Protein AF-A0A1V5U3S4-F1 (afdb_monomer_lite)

Foldseek 3Di:
DKKLDDPVQFDDWAACQNPHFLWKKKKFKIAPAPDKAKFFKKKFQKDAPDWFWDWKKKFKWFDPALWKTATAWIFPTDRTADHGITMTTIPDIDIDDNVGMMMIMMTDNGHRMTTTWHQAADPDQDPHRGRMAMFHDDPDDDHGDMTTRRHPVDRTHGIMDTHD

Sequence (164 aa):
MLETTNIGNVNAGVAFNQGGGVSQAVGALAYSGSNSITVSQMSAYVIQDGAVTGSFQMAILQPTSTTSATVIALTSTASAIAPGLFTLPLVSPVTLLDTQIYYLAVYNQVSGSSIAGFAAGFTVAQDAPPINFRVQNIAGFVLGQTVSISDVSLQLSPWVCAHE

Radius of gyration: 14.14 Å; chains: 1; bounding box: 35×35×35 Å

Structure (mmCIF, N/CA/C/O backbone):
data_AF-A0A1V5U3S4-F1
#
_entry.id   AF-A0A1V5U3S4-F1
#
loop_
_atom_site.group_PDB
_atom_site.id
_atom_site.type_symbol
_atom_site.label_atom_id
_atom_site.label_alt_id
_atom_site.label_comp_id
_atom_site.label_asym_id
_atom_site.label_entity_id
_atom_site.label_seq_id
_atom_site.pdbx_PDB_ins_code
_atom_site.Cartn_x
_atom_site.Cartn_y
_atom_site.Cartn_z
_atom_site.occupancy
_atom_site.B_iso_or_equiv
_atom_site.auth_seq_id
_atom_site.auth_comp_id
_atom_site.auth_asym_id
_atom_site.auth_atom_id
_atom_site.pdbx_PDB_model_num
ATOM 1 N N . MET A 1 1 ? -13.220 -5.917 -1.356 1.00 83.00 1 MET A N 1
ATOM 2 C CA . MET A 1 1 ? -12.027 -5.085 -1.627 1.00 83.00 1 MET A CA 1
ATOM 3 C C . MET A 1 1 ? -12.083 -3.839 -0.764 1.00 83.00 1 MET A C 1
ATOM 5 O O . MET A 1 1 ? -13.178 -3.402 -0.428 1.00 83.00 1 MET A O 1
ATOM 9 N N . LEU A 1 2 ? -10.927 -3.282 -0.431 1.00 89.81 2 LEU A N 1
ATOM 10 C CA . LEU A 1 2 ? -10.769 -2.036 0.303 1.00 89.81 2 LEU A CA 1
ATOM 11 C C . LEU A 1 2 ? -9.805 -1.142 -0.475 1.00 89.81 2 LEU A C 1
ATOM 13 O O . LEU A 1 2 ? -8.714 -1.595 -0.802 1.00 89.81 2 LEU A O 1
ATOM 17 N N . GLU A 1 3 ? -10.189 0.091 -0.788 1.00 90.88 3 GLU A N 1
ATOM 18 C CA . GLU A 1 3 ? -9.354 1.043 -1.531 1.00 90.88 3 GLU A CA 1
ATOM 19 C C . GLU A 1 3 ? -9.248 2.380 -0.793 1.00 90.88 3 GLU A C 1
ATOM 21 O O . GLU A 1 3 ? -10.163 2.778 -0.073 1.00 90.88 3 GLU A O 1
ATOM 26 N N . THR A 1 4 ? -8.118 3.064 -0.952 1.00 86.50 4 THR A N 1
ATOM 27 C CA . THR A 1 4 ? -7.864 4.387 -0.351 1.00 86.50 4 THR A CA 1
ATOM 28 C C . THR A 1 4 ? -8.572 5.525 -1.082 1.00 86.50 4 THR A C 1
ATOM 30 O O . THR A 1 4 ? -8.900 6.548 -0.490 1.00 86.50 4 THR A O 1
ATOM 33 N N . THR A 1 5 ? -8.785 5.373 -2.387 1.00 85.12 5 THR A N 1
ATOM 34 C CA . THR A 1 5 ? -9.544 6.290 -3.239 1.00 85.12 5 THR A CA 1
ATOM 35 C C . THR A 1 5 ? -10.037 5.533 -4.467 1.00 85.12 5 THR A C 1
ATOM 37 O O . THR A 1 5 ? -9.520 4.463 -4.781 1.00 85.12 5 THR A O 1
ATOM 40 N N . ASN A 1 6 ? -11.022 6.075 -5.179 1.00 84.81 6 ASN A N 1
ATOM 41 C CA . ASN A 1 6 ? -11.512 5.462 -6.408 1.00 84.81 6 ASN A CA 1
ATOM 42 C C . ASN A 1 6 ? -10.514 5.699 -7.551 1.00 84.81 6 ASN A C 1
ATOM 44 O O . ASN A 1 6 ? -10.052 6.826 -7.753 1.00 84.81 6 ASN A O 1
ATOM 48 N N . ILE A 1 7 ? -10.227 4.660 -8.338 1.00 83.19 7 ILE A N 1
ATOM 49 C CA . ILE A 1 7 ? -9.297 4.748 -9.473 1.00 83.19 7 ILE A CA 1
ATOM 50 C C . ILE A 1 7 ? -9.725 5.797 -10.514 1.00 83.19 7 ILE A C 1
ATOM 52 O O . ILE A 1 7 ? -8.878 6.464 -11.100 1.00 83.19 7 ILE A O 1
ATOM 56 N N . GLY A 1 8 ? -11.031 6.006 -10.704 1.00 83.00 8 GLY A N 1
ATOM 57 C CA . GLY A 1 8 ? -11.575 7.008 -11.624 1.00 83.00 8 GLY A CA 1
ATOM 58 C C . GLY A 1 8 ? -11.374 8.456 -11.168 1.00 83.00 8 GLY A C 1
ATOM 59 O O . GLY A 1 8 ? -11.514 9.367 -11.980 1.00 83.00 8 GLY A O 1
ATOM 60 N N . ASN A 1 9 ? -11.020 8.676 -9.898 1.00 85.12 9 ASN A N 1
ATOM 61 C CA . ASN A 1 9 ? -10.763 10.005 -9.338 1.00 85.12 9 ASN A CA 1
ATOM 62 C C . ASN A 1 9 ? -9.273 10.368 -9.325 1.00 85.12 9 ASN A C 1
ATOM 64 O O . ASN A 1 9 ? -8.927 11.476 -8.920 1.00 85.12 9 ASN A O 1
ATOM 68 N N . VAL A 1 10 ? -8.387 9.456 -9.732 1.00 86.56 10 VAL A N 1
ATOM 69 C CA . VAL A 1 10 ? -6.941 9.701 -9.771 1.00 86.56 10 VAL A CA 1
ATOM 70 C C . VAL A 1 10 ? -6.644 10.925 -10.639 1.00 86.56 10 VAL A C 1
ATOM 72 O O . VAL A 1 10 ? -7.014 10.979 -11.810 1.00 86.56 10 VAL A O 1
ATOM 75 N N . ASN A 1 11 ? -5.964 11.914 -10.059 1.00 87.94 11 ASN A N 1
ATOM 76 C CA . ASN A 1 11 ? -5.658 13.188 -10.717 1.00 87.94 11 ASN A CA 1
ATOM 77 C C . ASN A 1 11 ? -4.215 13.669 -10.495 1.00 87.94 11 ASN A C 1
ATOM 79 O O . ASN A 1 11 ? -3.838 14.721 -11.009 1.00 87.94 11 ASN A O 1
ATOM 83 N N . ALA A 1 12 ? -3.413 12.919 -9.736 1.00 86.94 12 ALA A N 1
ATOM 84 C CA . ALA A 1 12 ? -2.036 13.261 -9.407 1.00 86.94 12 ALA A CA 1
ATOM 85 C C . ALA A 1 12 ? -1.173 12.001 -9.221 1.00 86.94 12 ALA A C 1
ATOM 87 O O . ALA A 1 12 ? -1.685 10.888 -9.120 1.00 86.94 12 ALA A O 1
ATOM 88 N N . GLY A 1 13 ? 0.147 12.185 -9.152 1.00 87.31 13 GLY A N 1
ATOM 89 C CA . GLY A 1 13 ? 1.110 11.139 -8.806 1.00 87.31 13 GLY A CA 1
ATOM 90 C C . GLY A 1 13 ? 1.920 11.523 -7.568 1.00 87.31 13 GLY A C 1
ATOM 91 O O . GLY A 1 13 ? 2.366 12.661 -7.436 1.00 87.31 13 GLY A O 1
ATOM 92 N N . VAL A 1 14 ? 2.127 10.570 -6.663 1.00 88.00 14 VAL A N 1
ATOM 93 C CA . VAL A 1 14 ? 3.022 10.686 -5.509 1.00 88.00 14 VAL A CA 1
ATOM 94 C C . VAL A 1 14 ? 4.401 10.189 -5.924 1.00 88.00 14 VAL A C 1
ATOM 96 O O . VAL A 1 14 ? 4.620 8.983 -6.041 1.00 88.00 14 VAL A O 1
ATOM 99 N N . ALA A 1 15 ? 5.329 11.108 -6.189 1.00 87.56 15 ALA A N 1
ATOM 100 C CA . ALA A 1 15 ? 6.684 10.760 -6.612 1.00 87.56 15 ALA A CA 1
ATOM 101 C C . ALA A 1 15 ? 7.435 9.948 -5.541 1.00 87.56 15 ALA A C 1
ATOM 103 O O . ALA A 1 15 ? 7.281 10.202 -4.343 1.00 87.56 15 ALA A O 1
ATOM 104 N N . PHE A 1 16 ? 8.314 9.029 -5.962 1.00 83.56 16 PHE A N 1
ATOM 105 C CA . PHE A 1 16 ? 9.133 8.218 -5.045 1.00 83.56 16 PHE A CA 1
ATOM 106 C C . PHE A 1 16 ? 9.939 9.059 -4.037 1.00 83.56 16 PHE A C 1
ATOM 108 O O . PHE A 1 16 ? 10.200 8.600 -2.932 1.00 83.56 16 PHE A O 1
ATOM 115 N N . ASN A 1 17 ? 10.282 10.306 -4.386 1.00 82.12 17 ASN A N 1
ATOM 116 C CA . ASN A 1 17 ? 11.033 11.251 -3.558 1.00 82.12 17 ASN A CA 1
ATOM 117 C C . ASN A 1 17 ? 10.230 12.496 -3.129 1.00 82.12 17 ASN A C 1
ATOM 119 O O . ASN A 1 17 ? 10.821 13.526 -2.794 1.00 82.12 17 ASN A O 1
ATOM 123 N N . GLN A 1 18 ? 8.895 12.436 -3.165 1.00 78.44 18 GLN A N 1
ATOM 124 C CA . GLN A 1 18 ? 8.005 13.526 -2.758 1.00 78.44 18 GLN A CA 1
ATOM 125 C C . GLN A 1 18 ? 8.395 14.118 -1.385 1.00 78.44 18 GLN A C 1
ATOM 127 O O . GLN A 1 18 ? 8.178 13.522 -0.330 1.00 78.44 18 GLN A O 1
ATOM 132 N N . GLY A 1 19 ? 8.945 15.336 -1.395 1.00 69.88 19 GLY A N 1
ATOM 133 C CA . GLY A 1 19 ? 9.424 16.035 -0.198 1.00 69.88 19 GLY A CA 1
ATOM 134 C C . GLY A 1 19 ? 10.834 15.653 0.273 1.00 69.88 19 GLY A C 1
ATOM 135 O O . GLY A 1 19 ? 11.146 15.820 1.448 1.00 69.88 19 GLY A O 1
ATOM 136 N N . GLY A 1 20 ? 11.684 15.178 -0.643 1.00 67.69 20 GLY A N 1
ATOM 137 C CA . GLY A 1 20 ? 13.148 15.227 -0.541 1.00 67.69 20 GLY A CA 1
ATOM 138 C C . GLY A 1 20 ? 13.846 13.956 -0.047 1.00 67.69 20 GLY A C 1
ATOM 139 O O . GLY A 1 20 ? 15.063 13.861 -0.182 1.00 67.69 20 GLY A O 1
ATOM 140 N N . GLY A 1 21 ? 13.115 12.975 0.489 1.00 70.38 21 GLY A N 1
ATOM 141 C CA . GLY A 1 21 ? 13.673 11.701 0.960 1.00 70.38 21 GLY A CA 1
ATOM 142 C C . GLY A 1 21 ? 13.487 10.565 -0.049 1.00 70.38 21 GLY A C 1
ATOM 143 O O . GLY A 1 21 ? 12.428 10.455 -0.649 1.00 70.38 21 GLY A O 1
ATOM 144 N N . VAL A 1 22 ? 14.491 9.698 -0.215 1.00 68.31 22 VAL A N 1
ATOM 145 C CA . VAL A 1 22 ? 14.440 8.534 -1.135 1.00 68.31 22 VAL A CA 1
ATOM 146 C C . VAL A 1 22 ? 13.908 7.250 -0.488 1.00 68.31 22 VAL A C 1
ATOM 148 O O . VAL A 1 22 ? 13.614 6.284 -1.183 1.00 68.31 22 VAL A O 1
ATOM 151 N N . SER A 1 23 ? 13.781 7.239 0.839 1.00 75.44 23 SER A N 1
ATOM 152 C CA . SER A 1 23 ? 13.301 6.102 1.627 1.00 75.44 23 SER A CA 1
ATOM 153 C C . SER A 1 23 ? 12.044 6.516 2.365 1.00 75.44 23 SER A C 1
ATOM 155 O O . SER A 1 23 ? 12.102 6.945 3.520 1.00 75.44 23 SER A O 1
ATOM 157 N N . GLN A 1 24 ? 10.914 6.457 1.676 1.00 84.00 24 GLN A N 1
ATOM 158 C CA . GLN A 1 24 ? 9.649 6.877 2.247 1.00 84.00 24 GLN A CA 1
ATOM 159 C C . GLN A 1 24 ? 8.539 5.890 1.940 1.00 84.00 24 GLN A C 1
ATOM 161 O O . GLN A 1 24 ? 8.512 5.254 0.884 1.00 84.00 24 GLN A O 1
ATOM 166 N N . ALA A 1 25 ? 7.617 5.789 2.887 1.00 90.50 25 ALA A N 1
ATOM 167 C CA . ALA A 1 25 ? 6.309 5.243 2.617 1.00 90.50 25 ALA A CA 1
ATOM 168 C C . ALA A 1 25 ? 5.255 6.330 2.734 1.00 90.50 25 ALA A C 1
ATOM 170 O O . ALA A 1 25 ? 5.361 7.267 3.527 1.00 90.50 25 ALA A O 1
ATOM 171 N N . VAL A 1 26 ? 4.229 6.169 1.919 1.00 91.94 26 VAL A N 1
ATOM 172 C CA . VAL A 1 26 ? 3.047 7.015 1.898 1.00 91.94 26 VAL A CA 1
ATOM 173 C C . VAL A 1 26 ? 1.841 6.122 2.084 1.00 91.94 26 VAL A C 1
ATOM 175 O O . VAL A 1 26 ? 1.813 4.996 1.585 1.00 91.94 26 VAL A O 1
ATOM 178 N N . GLY A 1 27 ? 0.851 6.600 2.819 1.00 91.75 27 GLY A N 1
ATOM 179 C CA . GLY A 1 27 ? -0.355 5.831 3.062 1.00 91.75 27 GLY A CA 1
ATOM 180 C C . GLY A 1 27 ? -1.566 6.720 3.208 1.00 91.75 27 GLY A C 1
ATOM 181 O O . GLY A 1 27 ? -1.460 7.911 3.506 1.00 91.75 27 GLY A O 1
ATOM 182 N N . ALA A 1 28 ? -2.715 6.107 2.975 1.00 91.44 28 ALA A N 1
ATOM 183 C CA . ALA A 1 28 ? -4.005 6.747 3.110 1.00 91.44 28 ALA A CA 1
ATOM 184 C C . ALA A 1 28 ? -4.964 5.849 3.882 1.00 91.44 28 ALA A C 1
ATOM 186 O O . ALA A 1 28 ? -4.851 4.618 3.877 1.00 91.44 28 ALA A O 1
ATOM 187 N N . LEU A 1 29 ? -5.866 6.503 4.602 1.00 89.12 29 LEU A N 1
ATOM 188 C CA . LEU A 1 29 ? -6.902 5.866 5.389 1.00 89.12 29 LEU A CA 1
ATOM 189 C C . LEU A 1 29 ? -7.842 5.108 4.452 1.00 89.12 29 LEU A C 1
ATOM 191 O O . LEU A 1 29 ? -8.256 5.623 3.415 1.00 89.12 29 LEU A O 1
ATOM 195 N N . ALA A 1 30 ? -8.183 3.886 4.832 1.00 87.38 30 ALA A N 1
ATOM 196 C CA . ALA A 1 30 ? -9.149 3.057 4.144 1.00 87.38 30 ALA A CA 1
ATOM 197 C C . ALA A 1 30 ? -10.089 2.419 5.171 1.00 87.38 30 ALA A C 1
ATOM 199 O O . ALA A 1 30 ? -9.668 1.914 6.214 1.00 87.38 30 ALA A O 1
ATOM 200 N N . TYR A 1 31 ? -11.381 2.445 4.867 1.00 82.38 31 TYR A N 1
ATOM 201 C CA . TYR A 1 31 ? -12.419 1.897 5.729 1.00 82.38 31 TYR A CA 1
ATOM 202 C C . TYR A 1 31 ? -13.381 1.030 4.917 1.00 82.38 31 TYR A C 1
ATOM 204 O O . TYR A 1 31 ? -13.909 1.478 3.900 1.00 82.38 31 TYR A O 1
ATOM 212 N N . SER A 1 32 ? -13.586 -0.220 5.343 1.00 73.12 32 SER A N 1
ATOM 213 C CA . SER A 1 32 ? -14.433 -1.185 4.626 1.00 73.12 32 SER A CA 1
ATOM 214 C C . SER A 1 32 ? -15.926 -1.004 4.903 1.00 73.12 32 SER A C 1
ATOM 216 O O . SER A 1 32 ? -16.748 -1.641 4.243 1.00 73.12 32 SER A O 1
ATOM 218 N N . GLY A 1 33 ? -16.306 -0.127 5.837 1.00 74.38 33 GLY A N 1
ATOM 219 C CA . GLY A 1 33 ? -17.709 0.058 6.182 1.00 74.38 33 GLY A CA 1
ATOM 220 C C . GLY A 1 33 ? -18.256 -1.151 6.928 1.00 74.38 33 GLY A C 1
ATOM 221 O O . GLY A 1 33 ? -17.684 -1.586 7.912 1.00 74.38 33 GLY A O 1
ATOM 222 N N . SER A 1 34 ? -19.389 -1.676 6.467 1.00 73.44 34 SER A N 1
ATOM 223 C CA . SER A 1 34 ? -20.237 -2.599 7.234 1.00 73.44 34 SER A CA 1
ATOM 224 C C . SER A 1 34 ? -19.927 -4.090 7.065 1.00 73.44 34 SER A C 1
ATOM 226 O O . SER A 1 34 ? -20.704 -4.902 7.552 1.00 73.44 34 SER A O 1
ATOM 228 N N . ASN A 1 35 ? -18.859 -4.463 6.353 1.00 84.44 35 ASN A N 1
ATOM 229 C CA . ASN A 1 35 ? -18.509 -5.868 6.133 1.00 84.44 35 ASN A CA 1
ATOM 230 C C . ASN A 1 35 ? -17.035 -6.131 6.444 1.00 84.44 35 ASN A C 1
ATOM 232 O O . ASN A 1 35 ? -16.146 -5.412 5.975 1.00 84.44 35 ASN A O 1
ATOM 236 N N . SER A 1 36 ? -16.793 -7.205 7.197 1.00 90.38 36 SER A N 1
ATOM 237 C CA . SER A 1 36 ? -15.451 -7.759 7.358 1.00 90.38 36 SER A CA 1
ATOM 238 C C . SER A 1 36 ? -15.022 -8.441 6.059 1.00 90.38 36 SER A C 1
ATOM 240 O O . SER A 1 36 ? -15.828 -9.114 5.415 1.00 90.38 36 SER A O 1
ATOM 242 N N . ILE A 1 37 ? -13.761 -8.271 5.667 1.00 92.44 37 ILE A N 1
ATOM 243 C CA . ILE A 1 37 ? -13.211 -8.835 4.429 1.00 92.44 37 ILE A CA 1
ATOM 244 C C . ILE A 1 37 ? -11.900 -9.561 4.715 1.00 92.44 37 ILE A C 1
ATOM 246 O O . ILE A 1 37 ? -11.066 -9.068 5.472 1.00 92.44 37 ILE A O 1
ATOM 250 N N . THR A 1 38 ? -11.689 -10.716 4.093 1.00 94.62 38 THR A N 1
ATOM 251 C CA . THR A 1 38 ? -10.367 -11.346 4.058 1.00 94.62 38 THR A CA 1
ATOM 252 C C . THR A 1 38 ? -9.645 -10.858 2.813 1.00 94.62 38 THR A C 1
ATOM 254 O O . THR A 1 38 ? -10.218 -10.830 1.732 1.00 94.62 38 THR A O 1
ATOM 257 N N . VAL A 1 39 ? -8.400 -10.425 2.968 1.00 95.31 39 VAL A N 1
ATOM 258 C CA . VAL A 1 39 ? -7.564 -9.962 1.861 1.00 95.31 39 VAL A CA 1
ATOM 259 C C . VAL A 1 39 ? -6.295 -10.797 1.811 1.00 95.31 39 VAL A C 1
ATOM 261 O O . VAL A 1 39 ? -5.710 -11.113 2.850 1.00 95.31 39 VAL A O 1
ATOM 264 N N . SER A 1 40 ? -5.869 -11.149 0.604 1.00 97.25 40 SER A N 1
ATOM 265 C CA . SER A 1 40 ? -4.646 -11.916 0.326 1.00 97.25 40 SER A CA 1
ATOM 266 C C . SER A 1 40 ? -3.706 -11.186 -0.622 1.00 97.25 40 SER A C 1
ATOM 268 O O . SER A 1 40 ? -2.567 -11.614 -0.799 1.00 97.25 40 SER A O 1
ATOM 270 N N . GLN A 1 41 ? -4.150 -10.081 -1.213 1.00 97.44 41 GLN A N 1
ATOM 271 C CA . GLN A 1 41 ? -3.407 -9.326 -2.207 1.00 97.44 41 GLN A CA 1
ATOM 272 C C . GLN A 1 41 ? -3.512 -7.829 -1.943 1.00 97.44 41 GLN A C 1
ATOM 274 O O . GLN A 1 41 ? -4.496 -7.324 -1.393 1.00 97.44 41 GLN A O 1
ATOM 279 N N . MET A 1 42 ? -2.476 -7.109 -2.361 1.00 97.75 42 MET A N 1
ATOM 280 C CA . MET A 1 42 ? -2.498 -5.657 -2.446 1.00 97.75 42 MET A CA 1
ATOM 281 C C . MET A 1 42 ? -2.105 -5.209 -3.844 1.00 97.75 42 MET A C 1
ATOM 283 O O . MET A 1 42 ? -1.276 -5.835 -4.497 1.00 97.75 42 MET A O 1
ATOM 287 N N . SER A 1 43 ? -2.696 -4.113 -4.299 1.00 96.88 43 SER A N 1
ATOM 288 C CA . SER A 1 43 ? -2.340 -3.446 -5.544 1.00 96.88 43 SER A CA 1
ATOM 289 C C . SER A 1 43 ? -2.089 -1.972 -5.332 1.00 96.88 43 SER A C 1
ATOM 291 O O . SER A 1 43 ? -2.764 -1.328 -4.531 1.00 96.88 43 SER A O 1
ATOM 293 N N . ALA A 1 44 ? -1.165 -1.438 -6.115 1.00 95.19 44 ALA A N 1
ATOM 294 C CA . ALA A 1 44 ? -0.971 -0.012 -6.286 1.00 95.19 44 ALA A CA 1
ATOM 295 C C . ALA A 1 44 ? -1.030 0.322 -7.774 1.00 95.19 44 ALA A C 1
ATOM 297 O O . ALA A 1 44 ? -0.659 -0.494 -8.621 1.00 95.19 44 ALA A O 1
ATOM 298 N N . TYR A 1 45 ? -1.473 1.534 -8.091 1.00 94.31 45 TYR A N 1
ATOM 299 C CA . TYR A 1 45 ? -1.370 2.045 -9.448 1.00 94.31 45 TYR A CA 1
ATOM 300 C C . TYR A 1 45 ? -0.007 2.710 -9.567 1.00 94.31 45 TYR A C 1
ATOM 302 O O . TYR A 1 45 ? 0.221 3.812 -9.068 1.00 94.31 45 TYR A O 1
ATOM 310 N N . VAL A 1 46 ? 0.902 2.028 -10.249 1.00 93.12 46 VAL A N 1
ATOM 311 C CA . VAL A 1 46 ? 2.246 2.515 -10.522 1.00 93.12 46 VAL A CA 1
ATOM 312 C C . VAL A 1 46 ? 2.242 3.317 -11.821 1.00 93.12 46 VAL A C 1
ATOM 314 O O . VAL A 1 46 ? 1.885 2.818 -12.887 1.00 93.12 46 VAL A O 1
ATOM 317 N N . ILE A 1 47 ? 2.686 4.564 -11.742 1.00 90.44 47 ILE A N 1
ATOM 318 C CA . ILE A 1 47 ? 3.086 5.367 -12.894 1.00 90.44 47 ILE A CA 1
ATOM 319 C C . ILE A 1 47 ? 4.610 5.273 -12.947 1.00 90.44 47 ILE A C 1
ATOM 321 O O . ILE A 1 47 ? 5.298 5.763 -12.054 1.00 90.44 47 ILE A O 1
ATOM 325 N N . GLN A 1 48 ? 5.149 4.585 -13.947 1.00 80.62 48 GLN A N 1
ATOM 326 C CA . GLN A 1 48 ? 6.587 4.371 -14.081 1.00 80.62 48 GLN A CA 1
ATOM 327 C C . GLN A 1 48 ? 7.079 5.002 -15.378 1.00 80.62 48 GLN A C 1
ATOM 329 O O . GLN A 1 48 ? 6.619 4.633 -16.456 1.00 80.62 48 GLN A O 1
ATOM 334 N N . ASP A 1 49 ? 8.058 5.896 -15.256 1.00 68.25 49 ASP A N 1
ATOM 335 C CA . ASP A 1 49 ? 8.639 6.641 -16.376 1.00 68.25 49 ASP A CA 1
ATOM 336 C C . ASP A 1 49 ? 9.964 6.017 -16.866 1.00 68.25 49 ASP A C 1
ATOM 338 O O . ASP A 1 49 ? 10.588 6.518 -17.801 1.00 68.25 49 ASP A O 1
ATOM 342 N N . GLY A 1 50 ? 10.417 4.905 -16.261 1.00 69.00 50 GLY A N 1
ATOM 343 C CA . GLY A 1 50 ? 11.635 4.197 -16.670 1.00 69.00 50 GLY A CA 1
ATOM 344 C C . GLY A 1 50 ? 11.890 2.860 -15.961 1.00 69.00 50 GLY A C 1
ATOM 345 O O . GLY A 1 50 ? 11.362 2.587 -14.886 1.00 69.00 50 GLY A O 1
ATOM 346 N N . ALA A 1 51 ? 12.735 2.014 -16.558 1.00 66.50 51 ALA A N 1
ATOM 347 C CA . ALA A 1 51 ? 13.061 0.666 -16.075 1.00 66.50 51 ALA A CA 1
ATOM 348 C C . ALA A 1 51 ? 14.129 0.673 -14.964 1.00 66.50 51 ALA A C 1
ATOM 350 O O . ALA A 1 51 ? 15.223 0.132 -15.133 1.00 66.50 51 ALA A O 1
ATOM 351 N N . VAL A 1 52 ? 13.831 1.321 -13.838 1.00 76.69 52 VAL A N 1
ATOM 352 C CA . VAL A 1 52 ? 14.735 1.364 -12.683 1.00 76.69 52 VAL A CA 1
ATOM 353 C C . VAL A 1 52 ? 14.315 0.349 -11.624 1.00 76.69 52 VAL A C 1
ATOM 355 O O . VAL A 1 52 ? 13.139 0.022 -11.483 1.00 76.69 52 VAL A O 1
ATOM 358 N N . THR A 1 53 ? 15.294 -0.164 -10.883 1.00 82.12 53 THR A N 1
ATOM 359 C CA . THR A 1 53 ? 15.097 -1.097 -9.771 1.00 82.12 53 THR A CA 1
ATOM 360 C C . THR A 1 53 ? 15.140 -0.368 -8.438 1.00 82.12 53 THR A C 1
ATOM 362 O O . THR A 1 53 ? 15.924 0.562 -8.250 1.00 82.12 53 THR A O 1
ATOM 365 N N . GLY A 1 54 ? 14.357 -0.843 -7.484 1.00 87.19 54 GLY A N 1
ATOM 366 C CA . GLY A 1 54 ? 14.308 -0.322 -6.126 1.00 87.19 54 GLY A CA 1
ATOM 367 C C . GLY A 1 54 ? 13.368 -1.171 -5.287 1.00 87.19 54 GLY A C 1
ATOM 368 O O . GLY A 1 54 ? 12.589 -1.958 -5.822 1.00 87.19 54 GLY A O 1
ATOM 369 N N . SER A 1 55 ? 13.456 -1.035 -3.970 1.00 91.94 55 SER A N 1
ATOM 370 C CA . SER A 1 55 ? 12.572 -1.770 -3.073 1.00 91.94 55 SER A CA 1
ATOM 371 C C . SER A 1 55 ? 11.155 -1.211 -3.159 1.00 91.94 55 SER A C 1
ATOM 373 O O . SER A 1 55 ? 10.936 -0.018 -2.940 1.00 91.94 55 SER A O 1
ATOM 375 N N . PHE A 1 56 ? 10.197 -2.083 -3.445 1.00 93.69 56 PHE A N 1
ATOM 376 C CA . PHE A 1 56 ? 8.777 -1.776 -3.448 1.00 93.69 56 PHE A CA 1
ATOM 377 C C . PHE A 1 56 ? 8.038 -2.742 -2.529 1.00 93.69 56 PHE A C 1
ATOM 379 O O . PHE A 1 56 ? 8.240 -3.955 -2.596 1.00 93.69 56 PHE A O 1
ATOM 386 N N . GLN A 1 57 ? 7.178 -2.213 -1.668 1.00 96.31 57 GLN A N 1
ATOM 387 C CA . GLN A 1 57 ? 6.411 -3.016 -0.726 1.00 96.31 57 GLN A CA 1
ATOM 388 C C . GLN A 1 57 ? 5.096 -2.324 -0.387 1.00 96.31 57 GLN A C 1
ATOM 390 O O . GLN A 1 57 ? 5.039 -1.100 -0.294 1.00 96.31 57 GLN A O 1
ATOM 395 N N . MET A 1 58 ? 4.047 -3.104 -0.157 1.00 97.88 58 MET A N 1
ATOM 396 C CA . MET A 1 58 ? 2.765 -2.599 0.324 1.00 97.88 58 MET A CA 1
ATOM 397 C C . MET A 1 58 ? 2.466 -3.170 1.704 1.00 97.88 58 MET A C 1
ATOM 399 O O . MET A 1 58 ? 2.893 -4.280 2.033 1.00 97.88 58 MET A O 1
ATOM 403 N N . ALA A 1 59 ? 1.750 -2.402 2.516 1.00 97.94 59 ALA A N 1
ATOM 404 C CA . ALA A 1 59 ? 1.382 -2.805 3.861 1.00 97.94 59 ALA A CA 1
ATOM 405 C C . ALA A 1 59 ? -0.007 -2.311 4.251 1.00 97.94 59 ALA A C 1
ATOM 407 O O . ALA A 1 59 ? -0.469 -1.257 3.806 1.00 97.94 59 ALA A O 1
ATOM 408 N N . ILE A 1 60 ? -0.632 -3.076 5.140 1.00 97.31 60 ILE A N 1
ATOM 409 C CA . ILE A 1 60 ? -1.852 -2.714 5.847 1.00 97.31 60 ILE A CA 1
ATOM 410 C C . ILE A 1 60 ? -1.452 -2.371 7.275 1.00 97.31 60 ILE A C 1
ATOM 412 O O . ILE A 1 60 ? -0.799 -3.170 7.956 1.00 97.31 60 ILE A O 1
ATOM 416 N N . LEU A 1 61 ? -1.823 -1.177 7.722 1.00 96.75 61 LEU A N 1
ATOM 417 C CA . LEU A 1 61 ? -1.557 -0.711 9.073 1.00 96.75 61 LEU A CA 1
ATOM 418 C C . LEU A 1 61 ? -2.872 -0.469 9.806 1.00 96.75 61 LEU A C 1
ATOM 420 O O . LEU A 1 61 ? -3.863 -0.053 9.212 1.00 96.75 61 LEU A O 1
ATOM 424 N N . GLN A 1 62 ? -2.864 -0.688 11.113 1.00 94.81 62 GLN A N 1
ATOM 425 C CA . GLN A 1 62 ? -3.967 -0.357 12.000 1.00 94.81 62 GLN A CA 1
ATOM 426 C C . GLN A 1 62 ? -3.566 0.847 12.867 1.00 94.81 62 GLN A C 1
ATOM 428 O O . GLN A 1 62 ? -2.544 0.767 13.555 1.00 94.81 62 GLN A O 1
ATOM 433 N N . PRO A 1 63 ? -4.322 1.960 12.858 1.00 92.75 63 PRO A N 1
ATOM 434 C CA . PRO A 1 63 ? -4.075 3.084 13.753 1.00 92.75 63 PRO A CA 1
ATOM 435 C C . PRO A 1 63 ? -4.158 2.636 15.219 1.00 92.75 63 PRO A C 1
ATOM 437 O O . PRO A 1 63 ? -5.108 1.962 15.616 1.00 92.75 63 PRO A O 1
ATOM 440 N N . THR A 1 64 ? -3.178 3.031 16.028 1.00 93.06 64 THR A N 1
ATOM 441 C CA . THR A 1 64 ? -3.166 2.814 17.488 1.00 93.06 64 THR A CA 1
ATOM 442 C C . THR A 1 64 ? -3.332 4.119 18.262 1.00 93.06 64 THR A C 1
ATOM 444 O O . THR A 1 64 ? -3.771 4.110 19.410 1.00 93.06 64 THR A O 1
ATOM 447 N N . SER A 1 65 ? -3.029 5.249 17.624 1.00 90.56 65 SER A N 1
ATOM 448 C CA . SER A 1 65 ? -3.321 6.602 18.093 1.00 90.56 65 SER A CA 1
ATOM 449 C C . SER A 1 65 ? -3.574 7.521 16.891 1.00 90.56 65 SER A C 1
ATOM 451 O O . SER A 1 65 ? -3.584 7.079 15.743 1.00 90.56 65 SER A O 1
ATOM 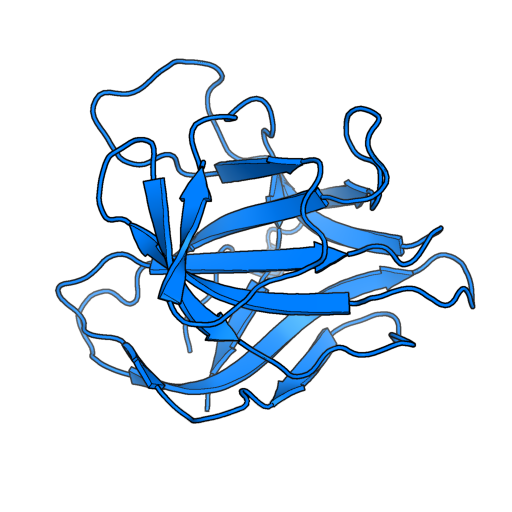453 N N . THR A 1 66 ? -3.739 8.822 17.132 1.00 87.56 66 THR A N 1
ATOM 454 C CA . THR A 1 66 ? -3.804 9.835 16.066 1.00 87.56 66 THR A CA 1
ATOM 455 C C . THR A 1 66 ? -2.457 10.077 15.372 1.00 87.56 66 THR A C 1
ATOM 457 O O . THR A 1 66 ? -2.406 10.739 14.342 1.00 87.56 66 THR A O 1
ATOM 460 N N . THR A 1 67 ? -1.357 9.549 15.914 1.00 90.81 67 THR A N 1
ATOM 461 C CA . THR A 1 67 ? 0.015 9.795 15.436 1.00 90.81 67 THR A CA 1
ATOM 462 C C . THR A 1 67 ? 0.799 8.522 15.141 1.00 90.81 67 THR A C 1
ATOM 464 O O . THR A 1 67 ? 1.889 8.610 14.578 1.00 90.81 67 THR A O 1
ATOM 467 N N . SER A 1 68 ? 0.244 7.349 15.452 1.00 92.94 68 SER A N 1
ATOM 468 C CA . SER A 1 68 ? 0.908 6.056 15.282 1.00 92.94 68 SER A CA 1
ATOM 469 C C . SER A 1 68 ? -0.028 4.995 14.707 1.00 92.94 68 SER A C 1
ATOM 471 O O . SER A 1 68 ? -1.214 4.938 15.039 1.00 92.94 68 SER A O 1
ATOM 473 N N . ALA A 1 69 ? 0.533 4.101 13.895 1.00 95.06 69 ALA A N 1
ATOM 474 C CA . ALA A 1 69 ? -0.137 2.904 13.395 1.00 95.06 69 ALA A CA 1
ATOM 475 C C . ALA A 1 69 ? 0.803 1.692 13.441 1.00 95.06 69 ALA A C 1
ATOM 477 O O . ALA A 1 69 ? 2.016 1.839 13.323 1.00 95.06 69 ALA A O 1
ATOM 478 N N . THR A 1 70 ? 0.255 0.491 13.594 1.00 97.12 70 THR A N 1
ATOM 479 C CA . THR A 1 70 ? 1.019 -0.763 13.618 1.00 97.12 70 THR A CA 1
ATOM 480 C C . THR A 1 70 ? 0.810 -1.535 12.322 1.00 97.12 70 THR A C 1
ATOM 482 O O . THR A 1 70 ? -0.319 -1.672 11.862 1.00 97.12 70 THR A O 1
ATOM 485 N N . VAL A 1 71 ? 1.884 -2.062 11.734 1.00 97.62 71 VAL A N 1
ATOM 486 C CA . VAL A 1 71 ? 1.817 -2.921 10.541 1.00 97.62 71 VAL A CA 1
ATOM 487 C C . VAL A 1 71 ? 1.204 -4.274 10.909 1.00 97.62 71 VAL A C 1
ATOM 489 O O . VAL A 1 71 ? 1.790 -5.019 11.696 1.00 97.62 71 VAL A O 1
ATOM 492 N N . ILE A 1 72 ? 0.056 -4.610 10.319 1.00 97.44 72 ILE A N 1
ATOM 493 C CA . ILE A 1 72 ? -0.676 -5.864 10.582 1.00 97.44 72 ILE A CA 1
ATOM 494 C C . ILE A 1 72 ? -0.585 -6.872 9.432 1.00 97.44 72 ILE A C 1
ATOM 496 O O . ILE A 1 72 ? -0.778 -8.064 9.646 1.00 97.44 72 ILE A O 1
ATOM 500 N N . ALA A 1 73 ? -0.270 -6.410 8.222 1.00 97.38 73 ALA A N 1
ATOM 501 C CA . ALA A 1 73 ? 0.014 -7.255 7.069 1.00 97.38 73 ALA A CA 1
ATOM 502 C C . ALA A 1 73 ? 0.910 -6.507 6.080 1.00 97.38 73 ALA A C 1
ATOM 504 O O . ALA A 1 73 ? 0.933 -5.276 6.053 1.00 97.38 73 ALA A O 1
ATOM 505 N N . LEU A 1 74 ? 1.657 -7.250 5.267 1.00 98.06 74 LEU A N 1
ATOM 506 C CA . LEU A 1 74 ? 2.560 -6.698 4.261 1.00 98.06 74 LEU A CA 1
ATOM 507 C C . LEU A 1 74 ? 2.778 -7.682 3.116 1.00 98.06 74 LEU A C 1
ATOM 509 O O . LEU A 1 74 ? 2.594 -8.892 3.275 1.00 98.06 74 LEU A O 1
ATOM 513 N N . THR A 1 75 ? 3.196 -7.157 1.972 1.00 98.00 75 THR A N 1
ATOM 514 C CA . THR A 1 75 ? 3.655 -7.945 0.825 1.00 98.00 75 THR A CA 1
ATOM 515 C C . THR A 1 75 ? 5.138 -8.281 0.959 1.00 98.00 75 THR A C 1
ATOM 517 O O . THR A 1 75 ? 5.880 -7.630 1.704 1.00 98.00 75 THR A O 1
ATOM 520 N N . SER A 1 76 ? 5.610 -9.263 0.190 1.00 94.12 76 SER A N 1
ATOM 521 C CA . SER A 1 76 ? 7.049 -9.411 -0.047 1.00 94.12 76 SER A CA 1
ATOM 522 C C . SER A 1 76 ? 7.608 -8.169 -0.748 1.00 94.12 76 SER A C 1
ATOM 524 O O . SER A 1 76 ? 6.900 -7.518 -1.521 1.00 94.12 76 SER A O 1
ATOM 526 N N . THR A 1 77 ? 8.883 -7.860 -0.516 1.00 93.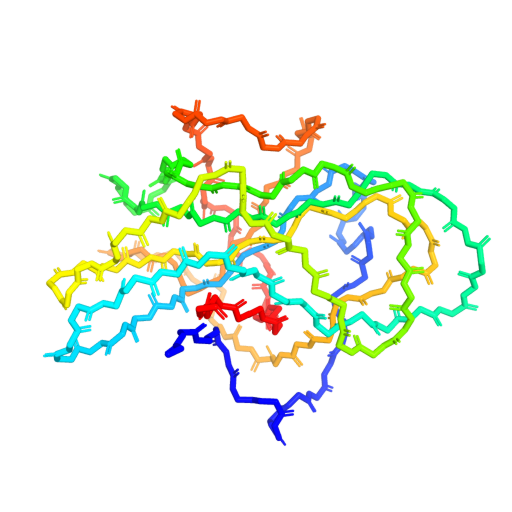94 77 THR A N 1
ATOM 527 C CA . THR A 1 77 ? 9.574 -6.785 -1.234 1.00 93.94 77 THR A CA 1
ATOM 528 C C . THR A 1 77 ? 9.806 -7.190 -2.687 1.00 93.94 77 THR A C 1
ATOM 530 O O . THR A 1 77 ? 10.455 -8.201 -2.956 1.00 93.94 77 THR A O 1
ATOM 533 N N . ALA A 1 78 ? 9.305 -6.390 -3.624 1.00 92.50 78 ALA A N 1
ATOM 534 C CA . ALA A 1 78 ? 9.641 -6.490 -5.038 1.00 92.50 78 ALA A CA 1
ATOM 535 C C . ALA A 1 78 ? 10.830 -5.571 -5.357 1.00 92.50 78 ALA A C 1
ATOM 537 O O . ALA A 1 78 ? 10.921 -4.465 -4.829 1.00 92.50 78 ALA A O 1
ATOM 538 N N . SER A 1 79 ? 11.746 -6.028 -6.213 1.00 89.19 79 SER A N 1
ATOM 539 C CA . SER A 1 79 ? 12.902 -5.246 -6.690 1.00 89.19 79 SER A CA 1
ATOM 540 C C . SER A 1 79 ? 12.665 -4.573 -8.047 1.00 89.19 79 SER A C 1
ATOM 542 O O . SER A 1 79 ? 13.447 -3.717 -8.469 1.00 89.19 79 SER A O 1
ATOM 544 N N . ALA A 1 80 ? 11.591 -4.968 -8.728 1.00 84.94 80 ALA A N 1
ATOM 545 C CA . ALA A 1 80 ? 11.134 -4.415 -9.989 1.00 84.94 80 ALA A CA 1
ATOM 546 C C . ALA A 1 80 ? 9.607 -4.321 -9.965 1.00 84.94 80 ALA A C 1
ATOM 548 O O . ALA A 1 80 ? 8.927 -5.203 -9.436 1.00 84.94 80 ALA A O 1
ATOM 549 N N . ILE A 1 81 ? 9.094 -3.247 -10.550 1.00 90.31 81 ILE A N 1
ATOM 550 C CA . ILE A 1 81 ? 7.665 -2.982 -10.711 1.00 90.31 81 ILE A CA 1
ATOM 551 C C . ILE A 1 81 ? 7.365 -2.752 -12.191 1.00 90.31 81 ILE A C 1
ATOM 553 O O . ILE A 1 81 ? 8.284 -2.512 -12.978 1.00 90.31 81 ILE A O 1
ATOM 557 N N . ALA A 1 82 ? 6.090 -2.847 -12.556 1.00 89.25 82 ALA A N 1
ATOM 558 C CA . ALA A 1 82 ? 5.592 -2.543 -13.892 1.00 89.25 82 ALA A CA 1
ATOM 559 C C . ALA A 1 82 ? 4.572 -1.396 -13.818 1.00 89.25 82 ALA A C 1
ATOM 561 O O . ALA A 1 82 ? 3.898 -1.265 -12.791 1.00 89.25 82 ALA A O 1
ATOM 562 N N . PRO A 1 83 ? 4.427 -0.578 -14.878 1.00 90.81 83 PRO A N 1
ATOM 563 C CA . PRO A 1 83 ? 3.406 0.459 -14.918 1.00 90.81 83 PRO A CA 1
ATOM 564 C C . PRO A 1 83 ? 1.996 -0.145 -14.951 1.00 90.81 83 PRO A C 1
ATOM 566 O O . PRO A 1 83 ? 1.776 -1.230 -15.491 1.00 90.81 83 PRO A O 1
ATOM 569 N N . GLY A 1 84 ? 1.027 0.607 -14.433 1.00 91.12 84 GLY A N 1
ATOM 570 C CA . GLY A 1 84 ? -0.369 0.196 -14.323 1.00 91.12 84 GLY A CA 1
ATOM 571 C C . GLY A 1 84 ? -0.697 -0.394 -12.954 1.00 91.12 84 GLY A C 1
ATOM 572 O O . GLY A 1 84 ? -0.098 -0.031 -11.942 1.00 91.12 84 GLY A O 1
ATOM 573 N N . LEU A 1 85 ? -1.687 -1.287 -12.920 1.00 92.88 85 LEU A N 1
ATOM 574 C CA . LEU A 1 85 ? -2.046 -2.012 -11.705 1.00 92.88 85 LEU A CA 1
ATOM 575 C C . LEU A 1 85 ? -0.971 -3.052 -11.399 1.00 92.88 85 LEU A C 1
ATOM 577 O O . LEU A 1 85 ? -0.844 -4.055 -12.101 1.00 92.88 85 LEU A O 1
ATOM 581 N N . PHE A 1 86 ? -0.199 -2.796 -10.348 1.00 94.69 86 PHE A N 1
ATOM 582 C CA . PHE A 1 86 ? 0.843 -3.693 -9.880 1.00 94.69 86 PHE A CA 1
ATOM 583 C C . PHE A 1 86 ? 0.391 -4.381 -8.595 1.00 94.69 86 PHE A C 1
ATOM 585 O O . PHE A 1 86 ? 0.219 -3.732 -7.560 1.00 94.69 86 PHE A O 1
ATOM 592 N N . THR A 1 87 ? 0.192 -5.696 -8.678 1.00 96.25 87 THR A N 1
ATOM 593 C CA . THR A 1 87 ? -0.356 -6.527 -7.602 1.00 96.25 87 THR A CA 1
ATOM 594 C C . THR A 1 87 ? 0.728 -7.401 -6.993 1.00 96.25 87 THR A C 1
ATOM 596 O O . THR A 1 87 ? 1.486 -8.052 -7.710 1.00 96.25 87 THR A O 1
ATOM 599 N N . LEU A 1 88 ? 0.772 -7.460 -5.664 1.00 96.88 88 LEU A N 1
ATOM 600 C CA . LEU A 1 88 ? 1.619 -8.386 -4.921 1.00 96.88 88 LEU A CA 1
ATOM 601 C C . LEU A 1 88 ? 0.781 -9.161 -3.895 1.00 96.88 88 LEU A C 1
ATOM 603 O O . LEU A 1 88 ? -0.114 -8.579 -3.273 1.00 96.88 88 LEU A O 1
ATOM 607 N N . PRO A 1 89 ? 1.084 -10.450 -3.667 1.00 97.44 89 PRO A N 1
ATOM 608 C CA . PRO A 1 89 ? 0.457 -11.200 -2.592 1.00 97.44 89 PRO A CA 1
ATOM 609 C C . PRO A 1 89 ? 0.937 -10.690 -1.228 1.00 97.44 89 PRO A C 1
ATOM 611 O O . PRO A 1 89 ? 2.101 -10.312 -1.048 1.00 97.44 89 PRO A O 1
ATOM 614 N N . LEU A 1 90 ? 0.039 -10.717 -0.248 1.00 97.69 90 LEU A N 1
ATOM 615 C CA . LEU A 1 90 ? 0.401 -10.600 1.157 1.00 97.69 90 LEU A CA 1
ATOM 616 C C . LEU A 1 90 ? 1.185 -11.843 1.589 1.00 97.69 90 LEU A C 1
ATOM 618 O O . LEU A 1 90 ? 0.915 -12.953 1.133 1.00 97.69 90 LEU A O 1
ATOM 622 N N . VAL A 1 91 ? 2.132 -11.668 2.513 1.00 97.50 91 VAL A N 1
ATOM 623 C CA . VAL A 1 91 ? 2.896 -12.789 3.098 1.00 97.50 91 VAL A CA 1
ATOM 624 C C . VAL A 1 91 ? 1.969 -13.784 3.807 1.00 97.50 91 VAL A C 1
ATOM 626 O O . VAL A 1 91 ? 2.216 -14.986 3.793 1.00 97.50 91 VAL A O 1
ATOM 629 N N . SER A 1 92 ? 0.889 -13.280 4.400 1.00 96.00 92 SER A N 1
ATOM 630 C CA . SER A 1 92 ? -0.223 -14.065 4.928 1.00 96.00 92 SER A CA 1
ATOM 631 C C . SER A 1 92 ? -1.521 -13.304 4.668 1.00 96.00 92 SER A C 1
ATOM 633 O O . SER A 1 92 ? -1.533 -12.084 4.865 1.00 96.00 92 SER A O 1
ATOM 635 N N . PRO A 1 93 ? -2.618 -13.985 4.292 1.00 96.56 93 PRO A N 1
ATOM 636 C CA . PRO A 1 93 ? -3.935 -13.368 4.281 1.00 96.56 93 PRO A CA 1
ATOM 637 C C . PRO A 1 93 ? -4.285 -12.794 5.659 1.00 96.56 93 PRO A C 1
ATOM 639 O O . PRO A 1 93 ? -3.881 -13.345 6.689 1.00 96.56 93 PRO A O 1
ATOM 642 N N . VAL A 1 94 ? -5.052 -11.706 5.680 1.00 95.88 94 VAL A N 1
ATOM 643 C CA . VAL A 1 94 ? -5.528 -11.056 6.908 1.00 95.88 94 VAL A CA 1
ATOM 644 C C . VAL A 1 94 ? -7.012 -10.738 6.789 1.00 95.88 94 VAL A C 1
ATOM 646 O O . VAL A 1 94 ? -7.503 -10.419 5.708 1.00 95.88 94 VAL A O 1
ATOM 649 N N . THR A 1 95 ? -7.739 -10.835 7.901 1.00 94.94 95 THR A N 1
ATOM 650 C CA . THR A 1 95 ? -9.142 -10.410 7.965 1.00 94.94 95 THR A CA 1
ATOM 651 C C . THR A 1 95 ? -9.216 -9.006 8.539 1.00 94.94 95 THR A C 1
ATOM 653 O O . THR A 1 95 ? -8.765 -8.765 9.657 1.00 94.94 95 THR A O 1
ATOM 656 N N . LEU A 1 96 ? -9.776 -8.091 7.756 1.00 93.62 96 LEU A N 1
ATOM 657 C CA . LEU A 1 96 ? -10.054 -6.714 8.133 1.00 93.62 96 LEU A CA 1
ATOM 658 C C . LEU A 1 96 ? -11.490 -6.635 8.645 1.00 93.62 96 LEU A C 1
ATOM 660 O O . LEU A 1 96 ? -12.415 -7.079 7.964 1.00 93.62 96 LEU A O 1
ATOM 664 N N . LEU A 1 97 ? -11.660 -6.101 9.849 1.00 92.56 97 LEU A N 1
ATOM 665 C CA . LEU A 1 97 ? -12.942 -6.005 10.536 1.00 92.56 97 LEU A CA 1
ATOM 666 C C . LEU A 1 97 ? -13.684 -4.726 10.132 1.00 92.56 97 LEU A C 1
ATOM 668 O O . LEU A 1 97 ? -13.082 -3.668 9.979 1.00 92.56 97 LEU A O 1
ATOM 672 N N . ASP A 1 98 ? -15.005 -4.819 10.037 1.00 85.69 98 ASP A N 1
ATOM 673 C CA . ASP A 1 98 ? -15.927 -3.703 9.760 1.00 85.69 98 ASP A CA 1
ATOM 674 C C . ASP A 1 98 ? -15.916 -2.587 10.820 1.00 85.69 98 ASP A C 1
ATOM 676 O O . ASP A 1 98 ? -16.217 -1.432 10.543 1.00 85.69 98 ASP A O 1
ATOM 680 N N . THR A 1 99 ? -15.543 -2.912 12.051 1.00 86.88 99 THR A N 1
ATOM 681 C CA . THR A 1 99 ? -15.491 -1.968 13.177 1.00 86.88 99 THR A CA 1
ATOM 682 C C . THR A 1 99 ? -14.170 -1.206 13.284 1.00 86.88 99 THR A C 1
ATOM 684 O O . THR A 1 99 ? -13.986 -0.430 14.225 1.00 86.88 99 THR A O 1
ATOM 687 N N . GLN A 1 100 ? -13.229 -1.424 12.361 1.00 89.12 100 GLN A N 1
ATOM 688 C CA . GLN A 1 100 ? -11.880 -0.873 12.440 1.00 89.12 100 GLN A CA 1
ATOM 689 C C . GLN A 1 100 ? -11.521 -0.035 11.214 1.00 89.12 100 GLN A C 1
ATOM 691 O O . GLN A 1 100 ? -11.920 -0.304 10.085 1.00 89.12 100 GLN A O 1
ATOM 696 N N . ILE A 1 101 ? -10.721 0.997 11.464 1.00 90.50 101 ILE A N 1
ATOM 697 C CA . ILE A 1 101 ? -10.082 1.801 10.428 1.00 90.50 101 ILE A CA 1
ATOM 698 C C . ILE A 1 101 ? -8.726 1.173 10.117 1.00 90.50 101 ILE A C 1
ATOM 700 O O . ILE A 1 101 ? -8.018 0.744 11.030 1.00 90.50 101 ILE A O 1
ATOM 704 N N . TYR A 1 102 ? -8.344 1.181 8.845 1.00 94.06 102 TYR A N 1
ATOM 705 C CA . TYR A 1 102 ? -7.030 0.742 8.399 1.00 94.06 102 TYR A CA 1
ATOM 706 C C . TYR A 1 102 ? -6.351 1.834 7.578 1.00 94.06 102 TYR A C 1
ATOM 708 O O . TYR A 1 102 ? -6.983 2.762 7.080 1.00 94.06 102 TYR A O 1
ATOM 716 N N . TYR A 1 103 ? -5.045 1.710 7.415 1.00 94.94 103 TYR A N 1
ATOM 717 C CA . TYR A 1 103 ? -4.288 2.414 6.396 1.00 94.94 103 TYR A CA 1
ATOM 718 C C . TYR A 1 103 ? -3.779 1.410 5.383 1.00 94.94 103 TYR A C 1
ATOM 720 O O . TYR A 1 103 ? -3.267 0.354 5.760 1.00 94.94 103 TYR A O 1
ATOM 728 N N . LEU A 1 104 ? -3.848 1.775 4.108 1.00 96.25 104 LEU A N 1
ATOM 729 C CA . LEU A 1 104 ? -3.095 1.092 3.067 1.00 96.25 104 LEU A CA 1
ATOM 730 C C . LEU A 1 104 ? -1.916 1.983 2.694 1.00 96.25 104 LEU A C 1
ATOM 732 O O . LEU A 1 104 ? -2.086 3.175 2.421 1.00 96.25 104 LEU A O 1
ATOM 736 N N . ALA A 1 105 ? -0.719 1.412 2.725 1.00 95.38 105 ALA A N 1
ATOM 737 C CA . ALA A 1 105 ? 0.512 2.149 2.518 1.00 95.38 105 ALA A CA 1
ATOM 738 C C . ALA A 1 105 ? 1.412 1.472 1.490 1.00 95.38 105 ALA A C 1
ATOM 740 O O . ALA A 1 105 ? 1.423 0.248 1.346 1.00 95.38 105 ALA A O 1
ATOM 741 N N . VAL A 1 106 ? 2.194 2.296 0.800 1.00 94.94 106 VAL A N 1
ATOM 742 C CA . VAL A 1 106 ? 3.190 1.880 -0.182 1.00 94.94 106 VAL A CA 1
ATOM 743 C C . VAL A 1 106 ? 4.530 2.457 0.222 1.00 94.94 106 VAL A C 1
ATOM 745 O O . VAL A 1 106 ? 4.677 3.665 0.397 1.00 94.94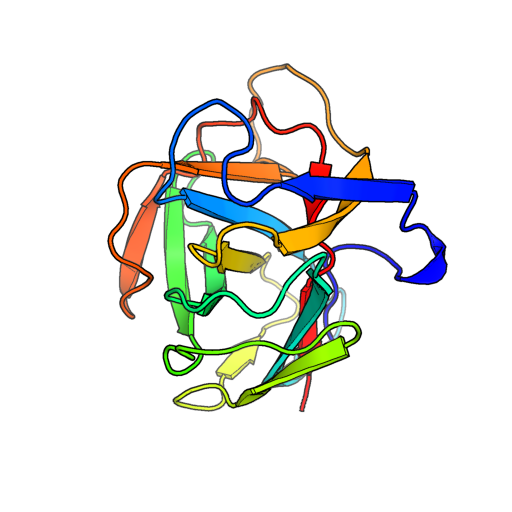 106 VAL A O 1
ATOM 748 N N . TYR A 1 107 ? 5.512 1.578 0.337 1.00 94.44 107 TYR A N 1
ATOM 749 C CA . TYR A 1 107 ? 6.921 1.909 0.383 1.00 94.44 107 TYR A CA 1
ATOM 750 C C . TYR A 1 107 ? 7.486 1.788 -1.028 1.00 94.44 107 TYR A C 1
ATOM 752 O O . TYR A 1 107 ? 7.378 0.730 -1.651 1.00 94.44 107 TYR A O 1
ATOM 760 N N . ASN A 1 108 ? 8.069 2.871 -1.536 1.00 91.00 108 ASN A N 1
ATOM 761 C CA . ASN A 1 108 ? 8.552 2.928 -2.908 1.00 91.00 108 ASN A CA 1
ATOM 762 C C . ASN A 1 108 ? 9.918 3.618 -2.984 1.00 91.00 108 ASN A C 1
ATOM 764 O O . ASN A 1 108 ? 10.017 4.829 -2.802 1.00 91.00 108 ASN A O 1
ATOM 768 N N . GLN A 1 109 ? 10.956 2.842 -3.299 1.00 90.06 109 GLN A N 1
ATOM 769 C CA . GLN A 1 109 ? 12.303 3.336 -3.606 1.00 90.06 109 GLN A CA 1
ATOM 770 C C . GLN A 1 109 ? 12.662 3.224 -5.092 1.00 90.06 109 GLN A C 1
ATOM 772 O O . GLN A 1 109 ? 13.817 3.432 -5.465 1.00 90.06 109 GLN A O 1
ATOM 777 N N . VAL A 1 110 ? 11.717 2.852 -5.955 1.00 88.81 110 VAL A N 1
ATOM 778 C CA . VAL A 1 110 ? 11.978 2.729 -7.389 1.00 88.81 110 VAL A CA 1
ATOM 779 C C . VAL A 1 110 ? 12.077 4.131 -7.985 1.00 88.81 110 VAL A C 1
ATOM 781 O O . VAL A 1 110 ? 11.069 4.822 -8.152 1.00 88.81 110 VAL A O 1
ATOM 784 N N . SER A 1 111 ? 13.295 4.581 -8.287 1.00 84.38 111 SER A N 1
ATOM 785 C CA . SER A 1 111 ? 13.506 5.910 -8.863 1.00 84.38 111 SER A CA 1
ATOM 786 C C . SER A 1 111 ? 12.890 6.003 -10.262 1.00 84.38 111 SER A C 1
ATOM 788 O O . SER A 1 111 ? 12.902 5.053 -11.035 1.00 84.38 111 SER A O 1
ATOM 790 N N . GLY A 1 112 ? 12.271 7.141 -10.579 1.00 83.38 112 GLY A N 1
ATOM 791 C CA . GLY A 1 112 ? 11.499 7.275 -11.824 1.00 83.38 112 GLY A CA 1
ATOM 792 C C . GLY A 1 112 ? 10.135 6.576 -11.791 1.00 83.38 112 GLY A C 1
ATOM 793 O O . GLY A 1 112 ? 9.561 6.300 -12.842 1.00 83.38 112 GLY A O 1
ATOM 794 N N . SER A 1 113 ? 9.608 6.293 -10.598 1.00 89.00 113 SER A N 1
ATOM 795 C CA . SER A 1 113 ? 8.210 5.914 -10.416 1.00 89.00 113 SER A CA 1
ATOM 796 C C . SER A 1 113 ? 7.463 6.906 -9.525 1.00 89.00 113 SER A C 1
ATOM 798 O O . SER A 1 113 ? 8.037 7.615 -8.690 1.00 89.00 113 SER A O 1
ATOM 800 N N . SER A 1 114 ? 6.153 6.939 -9.705 1.00 90.62 114 SER A N 1
ATOM 801 C CA . SER A 1 114 ? 5.202 7.593 -8.826 1.00 90.62 114 SER A CA 1
ATOM 802 C C . SER A 1 114 ? 3.997 6.685 -8.610 1.00 90.62 114 SER A C 1
ATOM 804 O O . SER A 1 114 ? 3.696 5.811 -9.422 1.00 90.62 114 SER A O 1
ATOM 806 N N . ILE A 1 115 ? 3.323 6.855 -7.479 1.00 92.38 115 ILE A N 1
ATOM 807 C CA . ILE A 1 115 ? 2.084 6.136 -7.182 1.00 92.38 115 ILE A CA 1
ATOM 808 C C . ILE A 1 115 ? 0.933 7.046 -7.563 1.00 92.38 115 ILE A C 1
ATOM 810 O O . ILE A 1 115 ? 0.855 8.167 -7.062 1.00 92.38 115 ILE A O 1
ATOM 814 N N . ALA A 1 116 ? 0.058 6.593 -8.454 1.00 91.88 116 ALA A N 1
ATOM 815 C CA . ALA A 1 116 ? -1.119 7.363 -8.823 1.00 91.88 116 ALA A CA 1
ATOM 816 C C . ALA A 1 116 ? -1.949 7.647 -7.567 1.00 91.88 116 ALA A C 1
ATOM 818 O O . ALA A 1 116 ? -2.002 6.828 -6.654 1.00 91.88 11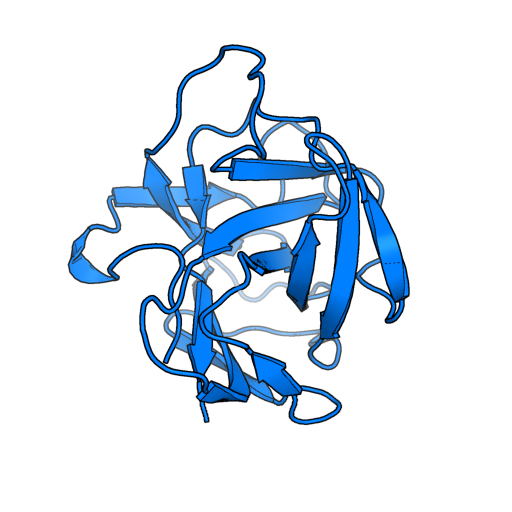6 ALA A O 1
ATOM 819 N N . GLY A 1 117 ? -2.572 8.811 -7.490 1.00 89.88 117 GLY A N 1
ATOM 820 C CA . GLY A 1 117 ? -3.276 9.235 -6.297 1.00 89.88 117 GLY A CA 1
ATOM 821 C C . GLY A 1 117 ? -4.273 10.344 -6.562 1.00 89.88 117 GLY A C 1
ATOM 822 O O . GLY A 1 117 ? -4.441 10.833 -7.683 1.00 89.88 117 GLY A O 1
ATOM 823 N N . PHE A 1 118 ? -4.947 10.729 -5.491 1.00 88.25 118 PHE A N 1
ATOM 824 C CA . PHE A 1 118 ? -5.930 11.795 -5.489 1.00 88.25 118 PHE A CA 1
ATOM 825 C C . PHE A 1 118 ? -5.492 12.900 -4.534 1.00 88.25 118 PHE A C 1
ATOM 827 O O . PHE A 1 118 ? -5.064 12.624 -3.412 1.00 88.25 118 PHE A O 1
ATOM 834 N N . ALA A 1 119 ? -5.609 14.149 -4.974 1.00 82.50 119 ALA A N 1
ATOM 835 C CA . ALA A 1 119 ? -5.400 15.298 -4.107 1.00 82.50 119 ALA A CA 1
ATOM 836 C C . ALA A 1 119 ? -6.491 15.364 -3.029 1.00 82.50 119 ALA A C 1
ATOM 838 O O . ALA A 1 119 ? -7.621 15.777 -3.285 1.00 82.50 119 ALA A O 1
ATOM 839 N N . ALA A 1 120 ? -6.133 14.947 -1.818 1.00 70.94 120 ALA A N 1
ATOM 840 C CA . ALA A 1 120 ? -6.995 14.929 -0.650 1.00 70.94 120 ALA A CA 1
ATOM 841 C C . ALA A 1 120 ? -6.216 15.406 0.576 1.00 70.94 120 ALA A C 1
ATOM 843 O O . ALA A 1 120 ? -5.058 15.050 0.782 1.00 70.94 120 ALA A O 1
ATOM 844 N N . GLY A 1 121 ? -6.873 16.182 1.431 1.00 61.72 121 GLY A N 1
ATOM 845 C CA . GLY A 1 121 ? -6.342 16.534 2.742 1.00 61.72 121 GLY A CA 1
ATOM 846 C C . GLY A 1 121 ? -6.389 18.022 3.058 1.00 61.72 121 GLY A C 1
ATOM 847 O O . GLY A 1 121 ? -6.480 18.882 2.186 1.00 61.72 121 GLY A O 1
ATOM 848 N N . PHE A 1 122 ? -6.312 18.291 4.356 1.00 55.91 122 PHE A N 1
ATOM 849 C CA . PHE A 1 122 ? -6.157 19.613 4.948 1.00 55.91 122 PHE A CA 1
ATOM 850 C C . PHE A 1 122 ? -4.803 19.650 5.667 1.00 55.91 122 PHE A C 1
ATOM 852 O O . PHE A 1 122 ? -4.377 18.648 6.230 1.00 55.91 122 PHE A O 1
ATOM 859 N N . THR A 1 123 ? -4.126 20.797 5.682 1.00 56.47 123 THR A N 1
ATOM 860 C CA . THR A 1 123 ? -2.782 20.975 6.274 1.00 56.47 123 THR A CA 1
ATOM 861 C C . THR A 1 123 ? -2.770 21.148 7.796 1.00 56.47 123 THR A C 1
ATOM 863 O O . THR A 1 123 ? -1.779 21.618 8.352 1.00 56.47 123 THR A O 1
ATOM 866 N N . VAL A 1 124 ? -3.862 20.821 8.489 1.00 53.38 124 VAL A N 1
ATOM 867 C CA . VAL A 1 124 ? -4.024 21.118 9.920 1.00 53.38 124 VAL A CA 1
ATOM 868 C C . VAL A 1 124 ? -3.883 19.867 10.785 1.00 53.38 124 VAL A C 1
ATOM 870 O O . VAL A 1 124 ? -4.361 18.795 10.422 1.00 53.38 124 VAL A O 1
ATOM 873 N N . ALA A 1 125 ? -3.231 20.021 11.942 1.00 50.75 125 ALA A N 1
ATOM 874 C CA . ALA A 1 125 ? -3.124 18.991 12.973 1.00 50.75 125 ALA A CA 1
ATOM 875 C C . ALA A 1 125 ? -4.522 18.645 13.523 1.00 50.75 125 ALA A C 1
ATOM 877 O O . ALA A 1 125 ? -5.291 19.555 13.831 1.00 50.75 125 ALA A O 1
ATOM 878 N N . GLN A 1 126 ? -4.868 17.355 13.612 1.00 57.53 126 GLN A N 1
ATOM 879 C CA . GLN A 1 126 ? -6.224 16.895 13.953 1.00 57.53 126 GLN A CA 1
ATOM 880 C C . GLN A 1 126 ? -6.304 16.132 15.287 1.00 57.53 126 GLN A C 1
ATOM 882 O O . GLN A 1 126 ? -5.381 15.410 15.657 1.00 57.53 126 GLN A O 1
ATOM 887 N N . ASP A 1 127 ? -7.478 16.224 15.930 1.00 59.69 127 ASP A N 1
ATOM 888 C CA . ASP A 1 127 ? -7.977 15.387 17.045 1.00 59.69 127 ASP A CA 1
ATOM 889 C C . ASP A 1 127 ? -8.394 13.958 16.601 1.00 59.69 127 ASP A C 1
ATOM 891 O O . ASP A 1 127 ? -9.044 13.223 17.344 1.00 59.69 127 ASP A O 1
ATOM 895 N N . ALA A 1 128 ? -8.050 13.545 15.377 1.00 70.06 128 ALA A N 1
ATOM 896 C CA . ALA A 1 128 ? -8.415 12.262 14.776 1.00 70.06 128 ALA A CA 1
ATOM 897 C C . ALA A 1 128 ? -7.239 11.678 13.968 1.00 70.06 128 ALA A C 1
ATOM 899 O O . ALA A 1 128 ? -6.318 12.422 13.618 1.00 70.06 128 ALA A O 1
ATOM 900 N N . PRO A 1 129 ? -7.235 10.361 13.667 1.00 74.12 129 PRO A N 1
ATOM 901 C CA . PRO A 1 129 ? -6.241 9.778 12.773 1.00 74.12 129 PRO A CA 1
ATOM 902 C C . PRO A 1 129 ? -6.240 10.483 11.405 1.00 74.12 129 PRO A C 1
ATOM 904 O O . PRO A 1 129 ? -7.311 10.745 10.852 1.00 74.12 129 PRO A O 1
ATOM 907 N N . PRO A 1 130 ? -5.063 10.794 10.842 1.00 83.50 130 PRO A N 1
ATOM 908 C CA . PRO A 1 130 ? -4.955 11.562 9.609 1.00 83.50 130 PRO A CA 1
ATOM 909 C C . PRO A 1 130 ? -5.493 10.799 8.398 1.00 83.50 130 PRO A C 1
ATOM 911 O O . PRO A 1 130 ? -5.386 9.580 8.324 1.00 83.50 130 PRO A O 1
ATOM 914 N N . ILE A 1 131 ? -6.015 11.508 7.396 1.00 86.00 131 ILE A N 1
ATOM 915 C CA . ILE A 1 131 ? -6.427 10.874 6.131 1.00 86.00 131 ILE A CA 1
ATOM 916 C C . ILE A 1 131 ? -5.203 10.359 5.371 1.00 86.00 131 ILE A C 1
ATOM 918 O O . ILE A 1 131 ? -5.209 9.231 4.893 1.00 86.00 131 ILE A O 1
ATOM 922 N N . ASN A 1 132 ? -4.158 11.183 5.286 1.00 88.00 132 ASN A N 1
ATOM 923 C CA . ASN A 1 132 ? -2.920 10.887 4.575 1.00 88.00 132 ASN A CA 1
ATOM 924 C C . ASN A 1 132 ? -1.739 11.047 5.510 1.00 88.00 132 ASN A C 1
ATOM 926 O O . ASN A 1 132 ? -1.707 11.978 6.315 1.00 88.00 132 ASN A O 1
ATOM 930 N N . PHE A 1 133 ? -0.751 10.179 5.353 1.00 89.00 133 PHE A N 1
ATOM 931 C CA . PHE A 1 133 ? 0.512 10.323 6.051 1.00 89.00 133 PHE A CA 1
ATOM 932 C C . PHE A 1 133 ? 1.686 10.009 5.137 1.00 89.00 133 PHE A C 1
ATOM 934 O O . PHE A 1 133 ? 1.585 9.276 4.146 1.00 89.00 133 PHE A O 1
ATOM 941 N N . ARG A 1 134 ? 2.834 10.534 5.540 1.00 89.25 134 ARG A N 1
ATOM 942 C CA . ARG A 1 134 ? 4.139 10.123 5.052 1.00 89.25 134 ARG A CA 1
ATOM 943 C C . ARG A 1 134 ? 4.977 9.638 6.225 1.00 89.25 134 ARG A C 1
ATOM 945 O O . ARG A 1 134 ? 4.895 10.164 7.326 1.00 89.25 134 ARG A O 1
ATOM 952 N N . VAL A 1 135 ? 5.828 8.657 5.975 1.00 89.44 135 VAL A N 1
ATOM 953 C CA . VAL A 1 135 ? 6.927 8.310 6.871 1.00 89.44 135 VAL A CA 1
ATOM 954 C C . VAL A 1 135 ? 8.219 8.287 6.068 1.00 89.44 135 VAL A C 1
ATOM 956 O O . VAL A 1 135 ? 8.275 7.721 4.978 1.00 89.44 135 VAL A O 1
ATOM 959 N N . GLN A 1 136 ? 9.255 8.933 6.592 1.00 86.56 136 GLN A N 1
ATOM 960 C CA . GLN A 1 136 ? 10.569 9.024 5.959 1.00 86.56 136 GLN A CA 1
ATOM 961 C C . GLN A 1 136 ? 11.609 8.235 6.756 1.00 86.56 136 GLN A C 1
ATOM 963 O O . GLN A 1 136 ? 11.433 7.977 7.946 1.00 86.56 136 GLN A O 1
ATOM 968 N N . ASN A 1 137 ? 12.718 7.897 6.097 1.00 84.25 137 ASN A N 1
ATOM 969 C CA . ASN A 1 137 ? 13.872 7.206 6.678 1.00 84.25 137 ASN A CA 1
ATOM 970 C C . ASN A 1 137 ? 13.547 5.807 7.225 1.00 84.25 137 ASN A C 1
ATOM 972 O O . ASN A 1 137 ? 14.147 5.360 8.200 1.00 84.25 137 ASN A O 1
ATOM 976 N N . ILE A 1 138 ? 12.614 5.104 6.580 1.00 88.56 138 ILE A N 1
ATOM 977 C CA . ILE A 1 138 ? 12.334 3.692 6.866 1.00 88.56 138 ILE A CA 1
ATOM 978 C C . ILE A 1 138 ? 13.038 2.793 5.846 1.00 88.56 138 ILE A C 1
ATOM 980 O O . ILE A 1 138 ? 13.200 3.177 4.692 1.00 88.56 138 ILE A O 1
ATOM 984 N N . ALA A 1 139 ? 13.438 1.588 6.254 1.00 89.00 139 ALA A N 1
ATOM 985 C CA . ALA A 1 139 ? 14.068 0.600 5.368 1.00 89.00 139 ALA A CA 1
ATOM 986 C C . ALA A 1 139 ? 13.053 -0.302 4.627 1.00 89.00 139 ALA A C 1
ATOM 988 O O . ALA A 1 139 ? 13.447 -1.190 3.874 1.00 89.00 139 ALA A O 1
ATOM 989 N N . GLY A 1 140 ? 11.759 -0.086 4.870 1.00 92.00 140 GLY A N 1
ATOM 990 C CA . GLY A 1 140 ? 10.646 -0.951 4.484 1.00 92.00 140 GLY A CA 1
ATOM 991 C C . GLY A 1 140 ? 9.708 -1.175 5.671 1.00 92.00 140 GLY A C 1
ATOM 992 O O . GLY A 1 140 ? 9.926 -0.622 6.753 1.00 92.00 140 GLY A O 1
ATOM 993 N N . PHE A 1 141 ? 8.670 -1.979 5.467 1.00 96.12 141 PHE A N 1
ATOM 994 C CA . PHE A 1 141 ? 7.743 -2.386 6.517 1.00 96.12 141 PHE A CA 1
ATOM 995 C C . PHE A 1 141 ? 8.156 -3.716 7.142 1.00 96.12 141 PHE A C 1
ATOM 997 O O . PHE A 1 141 ? 8.550 -4.658 6.450 1.00 96.12 141 PHE A O 1
ATOM 1004 N N . VAL A 1 142 ? 7.980 -3.809 8.458 1.00 96.56 142 VAL A N 1
ATOM 1005 C CA . VAL A 1 142 ?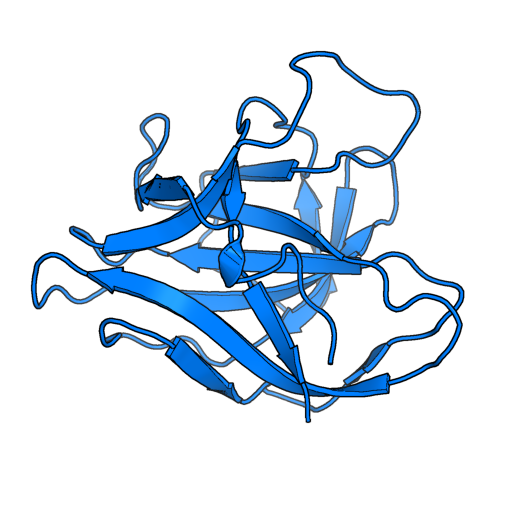 8.133 -5.045 9.229 1.00 96.56 142 VAL A CA 1
ATOM 1006 C C . VAL A 1 142 ? 6.831 -5.333 9.972 1.00 96.56 142 VAL A C 1
ATOM 1008 O O . VAL A 1 142 ? 6.206 -4.425 10.514 1.00 96.56 142 VAL A O 1
ATOM 1011 N N . LEU A 1 143 ? 6.404 -6.596 10.006 1.00 97.06 143 LEU A N 1
ATOM 1012 C CA . LEU A 1 143 ? 5.181 -6.992 10.704 1.00 97.06 143 LEU A CA 1
ATOM 1013 C C . LEU A 1 143 ? 5.287 -6.659 12.202 1.00 97.06 143 LEU A C 1
ATOM 1015 O O . LEU A 1 143 ? 6.298 -6.959 12.834 1.00 97.06 143 LEU A O 1
ATOM 1019 N N . GLY A 1 144 ? 4.255 -6.027 12.765 1.00 96.50 144 GLY A N 1
ATOM 1020 C CA . GLY A 1 144 ? 4.235 -5.567 14.157 1.00 96.50 144 GLY A CA 1
ATOM 1021 C C . GLY A 1 144 ? 5.002 -4.265 14.418 1.00 96.50 144 GLY A C 1
ATOM 1022 O O . GLY A 1 144 ? 4.985 -3.770 15.543 1.00 96.50 144 GLY A O 1
ATOM 1023 N N . GLN A 1 145 ? 5.649 -3.674 13.409 1.00 96.31 145 GLN A N 1
ATOM 1024 C CA . GLN A 1 145 ? 6.318 -2.382 13.545 1.00 96.31 145 GLN A CA 1
ATOM 1025 C C . GLN A 1 145 ? 5.304 -1.264 13.796 1.00 96.31 145 GLN A C 1
ATOM 1027 O O . GLN A 1 145 ? 4.306 -1.150 13.083 1.00 96.31 145 GLN A O 1
ATOM 1032 N N . THR A 1 146 ? 5.610 -0.386 14.750 1.00 95.69 146 THR A N 1
ATOM 1033 C CA . THR A 1 146 ? 4.914 0.895 14.907 1.00 95.69 146 THR A CA 1
ATOM 1034 C C . THR A 1 146 ? 5.527 1.939 13.976 1.00 95.69 146 THR A C 1
ATOM 1036 O O . THR A 1 146 ? 6.736 2.174 13.988 1.00 95.69 146 THR A O 1
ATOM 1039 N N . VAL A 1 147 ? 4.680 2.573 13.175 1.00 94.06 147 VAL A N 1
ATOM 1040 C CA . VAL A 1 147 ? 5.011 3.609 12.198 1.00 94.06 147 VAL A CA 1
ATOM 1041 C C . VAL A 1 147 ? 4.393 4.924 12.658 1.00 94.06 147 VAL A C 1
ATOM 1043 O O . VAL A 1 147 ? 3.226 4.961 13.049 1.00 94.06 147 VAL A O 1
ATOM 1046 N N . SER A 1 148 ? 5.174 6.005 12.604 1.00 91.31 148 SER A N 1
ATOM 1047 C CA . SER A 1 148 ? 4.639 7.349 12.821 1.00 91.31 148 SER A CA 1
ATOM 1048 C C . SER A 1 148 ? 3.827 7.782 11.604 1.00 91.31 148 SER A C 1
ATOM 1050 O O . SER A 1 148 ? 4.338 7.776 10.485 1.00 91.31 148 SER A O 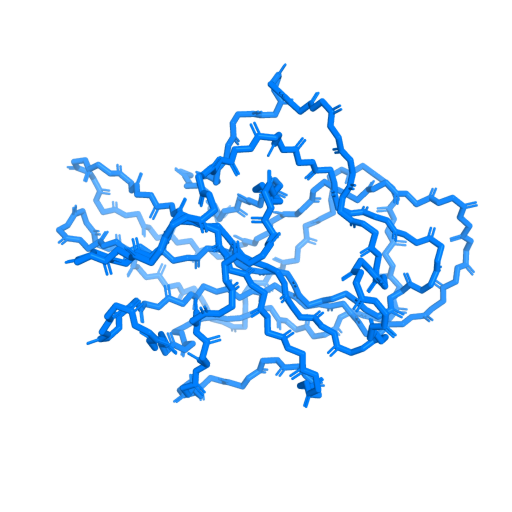1
ATOM 1052 N N . ILE A 1 149 ? 2.582 8.181 11.839 1.00 89.81 149 ILE A N 1
ATOM 1053 C CA . ILE A 1 149 ? 1.671 8.739 10.833 1.00 89.81 149 ILE A CA 1
ATOM 1054 C C . ILE A 1 149 ? 1.472 10.251 11.030 1.00 89.81 149 ILE A C 1
ATOM 1056 O O . ILE A 1 149 ? 0.591 10.845 10.426 1.00 89.81 149 ILE A O 1
ATOM 1060 N N . SER A 1 150 ? 2.282 10.896 11.878 1.00 86.12 150 SER A N 1
ATOM 1061 C CA . SER A 1 150 ? 2.104 12.306 12.253 1.00 86.12 150 SER A CA 1
ATOM 1062 C C . SER A 1 150 ? 2.450 13.312 11.151 1.00 86.12 150 SER A C 1
ATOM 1064 O O . SER A 1 150 ? 2.054 14.473 11.233 1.00 86.12 150 SER A O 1
ATOM 1066 N N . ASP A 1 151 ? 3.242 12.916 10.153 1.00 81.38 151 ASP A N 1
ATOM 1067 C CA . ASP A 1 151 ? 3.585 13.789 9.031 1.00 81.38 151 ASP A CA 1
ATOM 1068 C C . ASP A 1 151 ? 2.447 13.801 8.002 1.00 81.38 151 ASP A C 1
ATOM 1070 O O . ASP A 1 151 ? 2.346 12.938 7.128 1.00 81.38 151 ASP A O 1
ATOM 1074 N N . VAL A 1 152 ? 1.605 14.826 8.128 1.00 70.12 152 VAL A N 1
ATOM 1075 C CA . VAL A 1 152 ? 0.442 15.111 7.273 1.00 70.12 152 VAL A CA 1
ATOM 1076 C C . VAL A 1 152 ? 0.740 16.151 6.189 1.00 70.12 152 VAL A C 1
ATOM 1078 O O . VAL A 1 152 ? -0.174 16.716 5.591 1.00 70.12 152 VAL A O 1
ATOM 1081 N N . SER A 1 153 ? 2.018 16.444 5.919 1.00 73.19 153 SER A N 1
ATOM 1082 C CA . SER A 1 153 ? 2.387 17.399 4.860 1.00 73.19 153 SER A CA 1
ATOM 1083 C C . SER A 1 153 ? 1.990 16.914 3.459 1.00 73.19 153 SER A C 1
ATOM 1085 O O . SER A 1 153 ? 1.901 17.710 2.522 1.00 73.19 153 SER A O 1
ATOM 1087 N N . LEU A 1 154 ? 1.723 15.613 3.315 1.00 75.69 154 LEU A N 1
ATOM 1088 C CA . LEU A 1 154 ? 1.266 15.004 2.078 1.00 75.69 154 LEU A CA 1
ATOM 1089 C C . LEU A 1 154 ? -0.241 15.229 1.874 1.00 75.69 154 LEU A C 1
ATOM 1091 O O . LEU A 1 154 ? -1.075 14.599 2.516 1.00 75.69 154 LEU A O 1
ATOM 1095 N N . GLN A 1 155 ? -0.585 16.075 0.904 1.00 82.00 155 GLN A N 1
ATOM 1096 C CA . GLN A 1 155 ? -1.968 16.323 0.464 1.00 82.00 155 GLN A CA 1
ATOM 1097 C C . GLN A 1 155 ? -2.429 15.357 -0.645 1.00 82.00 155 GLN A C 1
ATOM 1099 O O . GLN A 1 155 ? -3.317 15.677 -1.433 1.00 82.00 155 GLN A O 1
ATOM 1104 N N . LEU A 1 156 ? -1.777 14.202 -0.773 1.00 85.56 156 LEU A N 1
ATOM 1105 C CA . LEU A 1 156 ? -2.055 13.219 -1.815 1.00 85.56 156 LEU A CA 1
ATOM 1106 C C . LEU A 1 156 ? -2.330 11.864 -1.168 1.00 85.56 156 LEU A C 1
ATOM 1108 O O . LEU A 1 156 ? -1.465 11.317 -0.485 1.00 85.56 156 LEU A O 1
ATOM 1112 N N . SER A 1 157 ? -3.511 11.310 -1.424 1.00 89.19 157 SER A N 1
ATOM 1113 C CA . SER A 1 157 ? -3.837 9.926 -1.093 1.00 89.19 157 SER A CA 1
ATOM 1114 C C . SER A 1 157 ? -3.324 9.020 -2.212 1.00 89.19 157 SER A C 1
ATOM 1116 O O . SER A 1 157 ? -3.855 9.113 -3.324 1.00 89.19 157 SER A O 1
ATOM 1118 N N . PRO A 1 158 ? -2.317 8.156 -1.981 1.00 91.50 158 PRO A N 1
ATOM 1119 C CA . PRO A 1 158 ? -1.927 7.164 -2.979 1.00 91.50 158 PRO A CA 1
ATOM 1120 C C . PRO A 1 158 ? -3.099 6.214 -3.234 1.00 91.50 158 PRO A C 1
ATOM 1122 O O . PRO A 1 158 ? -3.795 5.836 -2.294 1.00 91.50 158 PRO A O 1
ATOM 1125 N N . TRP A 1 159 ? -3.307 5.805 -4.483 1.00 94.25 159 TRP A N 1
ATOM 1126 C CA . TRP A 1 159 ? -4.252 4.754 -4.839 1.00 94.25 159 TRP A CA 1
ATOM 1127 C C . TRP A 1 159 ? -3.634 3.400 -4.505 1.00 94.25 159 TRP A C 1
ATOM 1129 O O . TRP A 1 159 ? -2.651 2.967 -5.114 1.00 94.25 159 TRP A O 1
ATOM 1139 N N . VAL A 1 160 ? -4.216 2.752 -3.504 1.00 95.44 160 VAL A N 1
ATOM 1140 C CA . VAL A 1 160 ? -3.819 1.439 -3.008 1.00 95.44 160 VAL A CA 1
ATOM 1141 C C . VAL A 1 160 ? -5.089 0.660 -2.724 1.00 95.44 160 VAL A C 1
ATOM 1143 O O . VAL A 1 160 ? -6.051 1.210 -2.184 1.00 95.44 160 VAL A O 1
ATOM 1146 N N . CYS A 1 161 ? -5.090 -0.622 -3.062 1.00 95.38 161 CYS A N 1
ATOM 1147 C CA . CYS A 1 161 ? -6.221 -1.507 -2.850 1.00 95.38 161 CYS A CA 1
ATOM 1148 C C . CYS A 1 161 ? -5.777 -2.812 -2.190 1.00 95.38 161 CYS A C 1
ATOM 1150 O O . CYS A 1 161 ? -4.795 -3.410 -2.616 1.00 95.38 161 CYS A O 1
ATOM 1152 N N . ALA A 1 162 ? -6.523 -3.278 -1.192 1.00 95.25 162 ALA A N 1
ATOM 1153 C CA . ALA A 1 162 ? -6.432 -4.621 -0.636 1.00 95.25 162 ALA A CA 1
ATOM 1154 C C . ALA A 1 162 ? -7.645 -5.459 -1.080 1.00 95.25 162 ALA A C 1
ATOM 1156 O O . ALA A 1 162 ? -8.795 -5.012 -1.004 1.00 95.25 162 ALA A O 1
ATOM 1157 N N . HIS A 1 163 ? -7.403 -6.675 -1.556 1.00 94.50 163 HIS A N 1
ATOM 1158 C CA . HIS A 1 163 ? -8.431 -7.590 -2.062 1.00 94.50 163 HIS A CA 1
ATOM 1159 C C . HIS A 1 163 ? -8.021 -9.049 -1.860 1.00 94.50 163 HIS A C 1
ATOM 1161 O O . HIS A 1 163 ? -6.933 -9.342 -1.361 1.00 94.50 163 HIS A O 1
ATOM 1167 N N . GLU A 1 164 ? -8.952 -9.942 -2.173 1.00 90.44 164 GLU A N 1
ATOM 1168 C CA . GLU A 1 164 ? -8.762 -11.394 -2.179 1.00 90.44 164 GLU A CA 1
ATOM 1169 C C . GLU A 1 164 ? -7.739 -11.814 -3.238 1.00 90.44 164 GLU A C 1
ATOM 1171 O O . GLU A 1 164 ? -7.831 -11.322 -4.381 1.00 90.44 164 GLU A O 1
#

Secondary structure (DSSP, 8-state):
-EESS-GGG--EEEETTTTS-SSEEEEEEE--TT--EEEEEEEEEEEESS-----EEEEEEEESSSSEEEEEEEBPPBS---SEEEEEEEEEEEEEPTT--EEEEEEE--TTEEEEEEE---SS--SS--SEEEEES--S--TT-EEE--B----EEE-EEEE-

pLDDT: mean 87.43, std 10.04, range [50.75, 98.06]